Protein AF-A0A2G9Y9W5-F1 (afdb_monomer)

Mean predicted aligned error: 5.83 Å

pLDDT: mean 83.5, std 9.79, range [43.66, 92.81]

Radius of gyration: 14.6 Å; Cα contacts (8 Å, |Δi|>4): 40; chains: 1; bounding box: 36×21×37 Å

Foldseek 3Di:
DPCDLVNLVVLLVVLVVLLVVLVVCLVVDPDPVVNVVSVVSNVVSVVSSVVSVVVSVVVVVVD

Nearest PDB structures (foldseek):
  5l89-assembly3_Z  TM=9.494E-01  e=5.995E+00  Rhodospirillum rubrum
  6suw-assembly3_V  TM=9.670E-01  e=9.269E+00  Rhodospirillum rubrum ATCC 11170
  5l8b-assembly1_E  TM=9.464E-01  e=9.865E+00  Rhodospirillum rubrum

Organism: NCBI:txid1974863

Structure (mmCIF, N/CA/C/O backbone):
data_AF-A0A2G9Y9W5-F1
#
_entry.id   AF-A0A2G9Y9W5-F1
#
loop_
_atom_site.group_PDB
_atom_site.id
_atom_site.type_symbol
_atom_site.label_atom_id
_atom_site.label_alt_id
_atom_site.label_comp_id
_atom_site.label_asym_id
_atom_site.label_entity_id
_atom_site.label_seq_id
_atom_site.pdbx_PDB_ins_code
_atom_site.Cartn_x
_atom_site.Cartn_y
_atom_site.Cartn_z
_atom_site.occupancy
_atom_site.B_iso_or_equiv
_atom_site.auth_seq_id
_atom_site.auth_comp_id
_atom_site.auth_asym_id
_atom_site.auth_atom_id
_atom_site.pdbx_PDB_model_num
ATOM 1 N N . MET A 1 1 ? 19.050 -11.294 -10.308 1.00 43.66 1 MET A N 1
ATOM 2 C CA . MET A 1 1 ? 17.707 -11.343 -10.925 1.00 43.66 1 MET A CA 1
ATOM 3 C C . MET A 1 1 ? 17.396 -9.932 -11.403 1.00 43.66 1 MET A C 1
ATOM 5 O O . MET A 1 1 ? 17.266 -9.054 -10.563 1.00 43.66 1 MET A O 1
ATOM 9 N N . ASN A 1 2 ? 17.440 -9.672 -12.715 1.00 53.78 2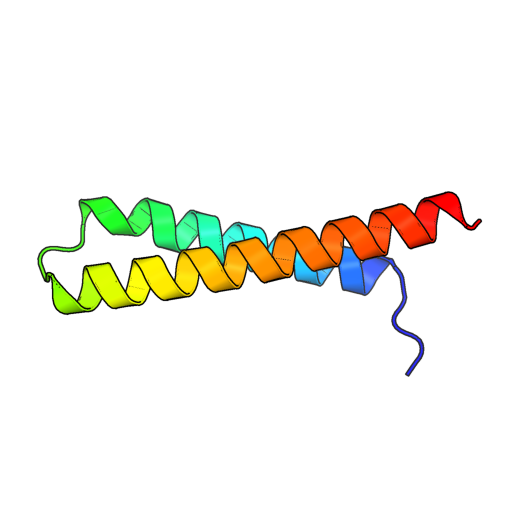 ASN A N 1
ATOM 10 C CA . ASN A 1 2 ? 17.250 -8.319 -13.251 1.00 53.78 2 ASN A CA 1
ATOM 11 C C . ASN A 1 2 ? 15.751 -7.993 -13.185 1.00 53.78 2 ASN A C 1
ATOM 13 O O . ASN A 1 2 ? 14.966 -8.533 -13.965 1.00 53.78 2 ASN A O 1
ATOM 17 N N . ILE A 1 3 ? 15.335 -7.202 -12.196 1.00 61.16 3 ILE A N 1
ATOM 18 C CA . ILE A 1 3 ? 13.929 -6.828 -12.028 1.00 61.16 3 ILE A CA 1
ATOM 19 C C . ILE A 1 3 ? 13.598 -5.831 -13.138 1.00 61.16 3 ILE A C 1
ATOM 21 O O . ILE A 1 3 ? 14.012 -4.678 -13.091 1.00 61.16 3 ILE A O 1
ATOM 25 N N . GLN A 1 4 ? 12.894 -6.298 -14.170 1.00 72.44 4 GLN A N 1
ATOM 26 C CA . GLN A 1 4 ? 12.469 -5.439 -15.274 1.00 72.44 4 GLN A CA 1
ATOM 27 C C . GLN A 1 4 ? 11.422 -4.411 -14.800 1.00 72.44 4 GLN A C 1
ATOM 29 O O . GLN A 1 4 ? 10.608 -4.740 -13.930 1.00 72.44 4 GLN A O 1
ATOM 34 N N . PRO A 1 5 ? 11.378 -3.205 -15.395 1.00 71.50 5 PRO A N 1
ATOM 35 C CA . PRO A 1 5 ? 10.463 -2.128 -14.998 1.00 71.50 5 PRO A CA 1
ATOM 36 C C . PRO A 1 5 ? 8.982 -2.531 -15.030 1.00 71.50 5 PRO A C 1
ATOM 38 O O . PRO A 1 5 ? 8.192 -2.045 -14.219 1.00 71.50 5 PRO A O 1
ATOM 41 N N . TYR A 1 6 ? 8.601 -3.482 -15.893 1.00 82.19 6 TYR A N 1
ATOM 42 C CA . TYR A 1 6 ? 7.239 -4.019 -15.913 1.00 82.19 6 TYR A CA 1
ATOM 43 C C . TYR A 1 6 ? 6.857 -4.707 -14.591 1.00 82.19 6 TYR A C 1
ATOM 45 O O . TYR A 1 6 ? 5.735 -4.538 -14.121 1.00 82.19 6 TYR A O 1
ATOM 53 N N . HIS A 1 7 ? 7.781 -5.429 -13.946 1.00 81.69 7 HIS A N 1
ATOM 54 C CA . HIS A 1 7 ? 7.512 -6.089 -12.666 1.00 81.69 7 HIS A CA 1
ATOM 55 C C . HIS A 1 7 ? 7.280 -5.062 -11.559 1.00 81.69 7 HIS A C 1
ATOM 57 O O . HIS A 1 7 ? 6.372 -5.230 -10.751 1.00 81.69 7 HIS A O 1
ATOM 63 N N . LEU A 1 8 ? 8.060 -3.975 -11.540 1.00 81.06 8 LEU A N 1
ATOM 64 C CA . 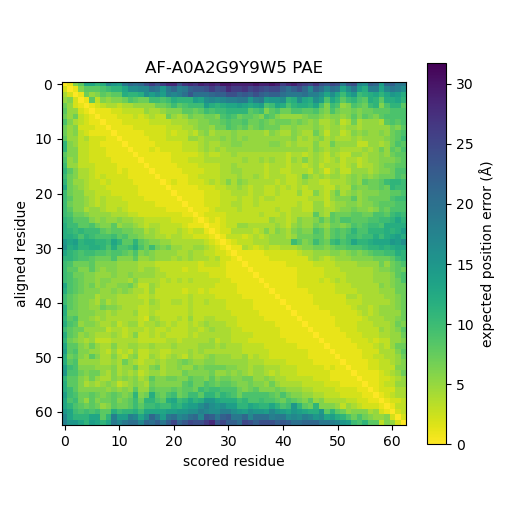LEU A 1 8 ? 7.897 -2.896 -10.561 1.00 81.06 8 LEU A CA 1
ATOM 65 C C . LEU A 1 8 ? 6.514 -2.244 -10.684 1.00 81.06 8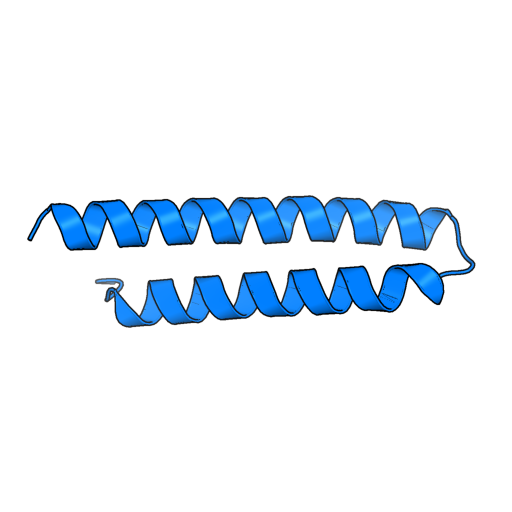 LEU A C 1
ATOM 67 O O . LEU A 1 8 ? 5.855 -2.012 -9.671 1.00 81.06 8 LEU A O 1
ATOM 71 N N . ARG A 1 9 ? 6.043 -2.008 -11.918 1.00 81.31 9 ARG A N 1
ATOM 72 C CA . ARG A 1 9 ? 4.695 -1.474 -12.181 1.00 81.31 9 ARG A CA 1
ATOM 73 C C . ARG A 1 9 ? 3.596 -2.432 -11.714 1.00 81.31 9 ARG A C 1
ATOM 75 O O . ARG A 1 9 ? 2.645 -1.988 -11.074 1.00 81.31 9 ARG A O 1
ATOM 82 N N . VAL A 1 10 ? 3.749 -3.737 -11.963 1.00 84.88 10 VAL A N 1
ATOM 83 C CA . VAL A 1 10 ? 2.810 -4.765 -11.475 1.00 84.88 10 VAL A CA 1
ATOM 84 C C . VAL A 1 10 ? 2.761 -4.777 -9.947 1.00 84.88 10 VAL A C 1
ATOM 86 O O . VAL A 1 10 ? 1.674 -4.725 -9.379 1.00 84.88 10 VAL A O 1
ATOM 89 N N . PHE A 1 11 ? 3.912 -4.767 -9.268 1.00 84.38 11 PHE A N 1
ATOM 90 C CA . PHE A 1 11 ? 3.948 -4.718 -7.805 1.00 84.38 11 PHE A CA 1
ATOM 91 C C . PHE A 1 11 ? 3.296 -3.450 -7.251 1.00 84.38 11 PHE A C 1
ATOM 93 O O . PHE A 1 11 ? 2.489 -3.554 -6.331 1.00 84.38 11 PHE A O 1
ATOM 100 N N . SER A 1 12 ? 3.576 -2.276 -7.830 1.00 85.44 12 SER A N 1
ATOM 101 C CA . SER A 1 12 ? 2.924 -1.022 -7.426 1.00 85.44 12 SER A CA 1
ATOM 102 C C . SER A 1 12 ? 1.398 -1.132 -7.514 1.00 85.44 12 SER A C 1
ATOM 104 O O . SER A 1 12 ? 0.696 -0.889 -6.535 1.00 85.44 12 SER A O 1
ATOM 106 N N . SER A 1 13 ? 0.879 -1.611 -8.650 1.00 86.44 13 SER A N 1
ATOM 107 C CA . SER A 1 13 ? -0.562 -1.795 -8.854 1.00 86.44 13 SER A CA 1
ATOM 108 C C . SER A 1 13 ? -1.184 -2.759 -7.838 1.00 86.44 13 SER A C 1
ATOM 110 O O . SER A 1 13 ? -2.258 -2.479 -7.303 1.00 86.44 13 SER A O 1
ATOM 112 N N . VAL A 1 14 ? -0.502 -3.861 -7.515 1.00 89.75 14 VAL A N 1
ATOM 113 C CA . VAL A 1 14 ? -0.957 -4.818 -6.495 1.00 89.75 14 VAL A CA 1
ATOM 114 C C . VAL A 1 14 ? -1.056 -4.151 -5.121 1.00 89.75 14 VAL A C 1
ATOM 116 O O . VAL A 1 14 ? -2.102 -4.249 -4.481 1.00 89.75 14 VAL A O 1
ATOM 119 N N . PHE A 1 15 ? -0.025 -3.427 -4.674 1.00 86.06 15 PHE A N 1
ATOM 120 C CA . PHE A 1 15 ? -0.053 -2.746 -3.373 1.00 86.06 15 PHE A CA 1
ATOM 121 C C . PHE A 1 15 ? -1.109 -1.636 -3.307 1.00 86.06 15 PHE A C 1
ATOM 123 O O . PHE A 1 15 ? -1.765 -1.471 -2.274 1.00 86.06 15 PHE A O 1
ATOM 130 N N . THR A 1 16 ? -1.332 -0.916 -4.405 1.00 87.56 16 THR A N 1
ATOM 131 C CA . THR A 1 16 ? -2.391 0.096 -4.496 1.00 87.56 16 THR A CA 1
ATOM 132 C C . THR A 1 16 ? -3.781 -0.539 -4.408 1.00 87.56 16 THR A C 1
ATOM 134 O O . THR A 1 16 ? -4.622 -0.059 -3.651 1.00 87.56 16 THR A O 1
ATOM 137 N N . ASN A 1 17 ? -4.020 -1.658 -5.100 1.00 90.06 17 ASN A N 1
ATOM 138 C CA . ASN A 1 17 ? -5.299 -2.377 -5.050 1.00 90.06 17 ASN A CA 1
ATOM 139 C C . ASN A 1 17 ? -5.577 -3.010 -3.679 1.00 90.06 17 ASN A C 1
ATOM 141 O O . ASN A 1 17 ? -6.710 -2.954 -3.193 1.00 90.06 17 ASN A O 1
ATOM 145 N N . ILE A 1 18 ? -4.553 -3.576 -3.028 1.00 87.56 18 ILE A N 1
ATOM 146 C CA . ILE A 1 18 ? -4.664 -4.071 -1.648 1.00 87.56 18 ILE A CA 1
ATOM 147 C C . ILE A 1 18 ? -5.032 -2.911 -0.718 1.00 87.56 18 ILE A C 1
ATOM 149 O O . ILE A 1 18 ? -5.998 -3.017 0.033 1.00 87.56 18 ILE A O 1
ATOM 153 N N . GLY A 1 19 ? -4.327 -1.779 -0.817 1.00 84.81 19 GLY A N 1
ATOM 154 C CA . GLY A 1 19 ? -4.630 -0.579 -0.034 1.00 84.81 19 GLY A CA 1
ATOM 155 C C . GLY A 1 19 ? -6.062 -0.079 -0.244 1.00 84.81 19 GLY A C 1
ATOM 156 O O . GLY A 1 19 ? -6.773 0.160 0.727 1.00 84.81 19 GLY A O 1
ATOM 157 N N . ALA A 1 20 ? -6.518 0.013 -1.496 1.00 87.38 20 ALA A N 1
ATOM 158 C CA . ALA A 1 20 ? -7.876 0.439 -1.831 1.00 87.38 20 ALA A CA 1
ATOM 159 C C . ALA A 1 20 ? -8.939 -0.506 -1.250 1.00 87.38 20 ALA A C 1
ATOM 161 O O . ALA A 1 20 ? -9.920 -0.050 -0.667 1.00 87.38 20 ALA A O 1
ATOM 162 N N . THR A 1 21 ? -8.715 -1.818 -1.341 1.00 89.00 21 THR A N 1
ATOM 163 C CA . THR A 1 21 ? -9.626 -2.823 -0.778 1.00 89.00 21 THR A CA 1
ATOM 164 C C . THR A 1 21 ? -9.714 -2.697 0.742 1.00 89.00 21 THR A C 1
ATOM 166 O O . THR A 1 21 ? -10.811 -2.696 1.290 1.00 89.00 21 THR A O 1
ATOM 169 N N . LEU A 1 22 ? -8.577 -2.514 1.421 1.00 87.25 22 LEU A N 1
ATOM 170 C CA . LEU A 1 22 ? -8.533 -2.317 2.873 1.00 87.25 22 LEU A CA 1
ATOM 171 C C . LEU A 1 22 ? -9.239 -1.023 3.308 1.00 87.25 22 LEU A C 1
ATOM 173 O O . LEU A 1 22 ? -9.863 -0.993 4.362 1.00 87.25 22 LEU A O 1
ATOM 177 N N . ILE A 1 23 ? -9.175 0.045 2.508 1.00 89.69 23 ILE A N 1
ATOM 178 C CA . ILE A 1 23 ? -9.904 1.292 2.792 1.00 89.69 23 ILE A CA 1
ATOM 179 C C . ILE A 1 23 ? -11.416 1.082 2.642 1.00 89.69 23 ILE A C 1
ATOM 181 O O . ILE A 1 23 ? -12.189 1.553 3.475 1.00 89.69 23 ILE A O 1
ATOM 185 N N . LEU A 1 24 ? -11.848 0.348 1.613 1.00 90.44 24 LEU A N 1
ATOM 186 C CA . LEU A 1 24 ? -13.265 0.063 1.372 1.00 90.44 24 LEU A CA 1
ATOM 187 C C . LEU A 1 24 ? -13.891 -0.839 2.443 1.00 90.44 24 LEU A C 1
ATOM 189 O O . LEU A 1 24 ? -15.102 -0.775 2.651 1.00 90.44 24 LEU A O 1
ATOM 193 N N . THR A 1 25 ? -13.098 -1.648 3.150 1.00 87.50 25 THR A N 1
ATOM 194 C CA . THR A 1 25 ? -13.597 -2.480 4.253 1.00 87.50 25 THR A CA 1
ATOM 195 C C . THR A 1 25 ? -13.715 -1.718 5.576 1.0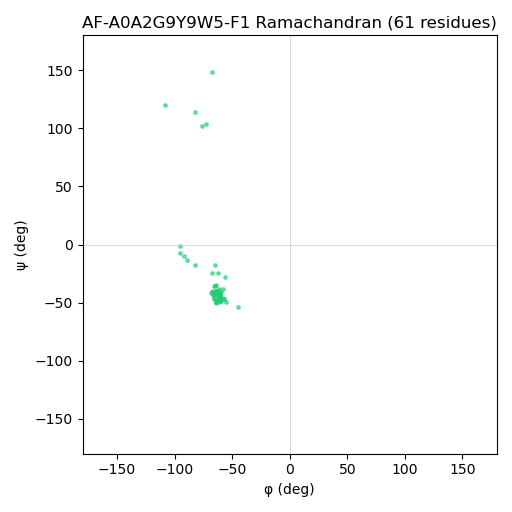0 87.50 25 THR A C 1
ATOM 197 O O . THR A 1 25 ? -14.498 -2.1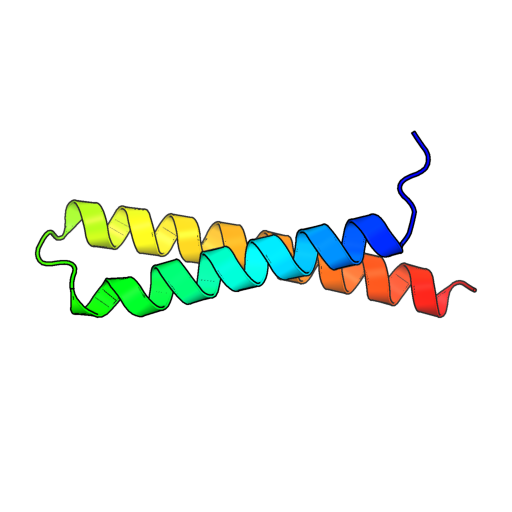50 6.421 1.00 87.50 25 THR A O 1
ATOM 200 N N . ILE A 1 26 ? -13.060 -0.557 5.751 1.00 86.94 26 ILE A N 1
ATOM 201 C CA . ILE A 1 26 ? -13.152 0.294 6.960 1.00 86.94 26 ILE A CA 1
ATOM 202 C C . ILE A 1 26 ? -14.591 0.493 7.470 1.00 86.94 26 ILE A C 1
ATOM 204 O O . ILE A 1 26 ? -14.827 0.196 8.641 1.00 86.94 26 ILE A O 1
ATOM 208 N N . PRO A 1 27 ? -15.569 0.946 6.655 1.00 81.56 27 PRO A N 1
ATOM 209 C CA . PRO A 1 27 ? -16.929 1.201 7.141 1.00 81.56 27 PRO A CA 1
ATOM 210 C C . PRO A 1 27 ? -17.666 -0.062 7.607 1.00 81.56 27 PRO A C 1
ATOM 212 O O . PRO A 1 27 ? -18.656 0.042 8.324 1.00 81.56 27 PRO A O 1
ATOM 215 N N . THR A 1 28 ? -17.202 -1.251 7.212 1.00 88.56 28 THR A N 1
ATOM 216 C CA . THR A 1 28 ? -17.801 -2.533 7.618 1.00 88.56 28 THR A CA 1
ATOM 217 C C . THR A 1 28 ? -17.173 -3.116 8.885 1.00 88.56 28 THR A C 1
ATOM 219 O O . THR A 1 28 ? -17.706 -4.070 9.452 1.00 88.56 28 THR A O 1
ATOM 222 N N . ILE A 1 29 ? -16.055 -2.551 9.357 1.00 88.44 29 ILE A N 1
ATOM 223 C CA . ILE A 1 29 ? -15.353 -3.044 10.540 1.00 88.44 29 ILE A CA 1
ATOM 224 C C . ILE A 1 29 ? -16.027 -2.501 11.799 1.00 88.44 29 ILE A C 1
ATOM 226 O O . ILE A 1 29 ? -15.965 -1.320 12.123 1.00 88.44 29 ILE A O 1
ATOM 230 N N . ASN A 1 30 ? -16.615 -3.413 12.560 1.00 86.69 30 ASN A N 1
ATOM 231 C CA . ASN A 1 30 ? -17.253 -3.157 13.849 1.00 86.69 30 ASN A CA 1
ATOM 232 C C . ASN A 1 30 ? -16.330 -3.421 15.057 1.00 86.69 30 ASN A C 1
ATOM 234 O O . ASN A 1 30 ? -16.695 -3.111 16.188 1.00 86.69 30 ASN A O 1
ATOM 238 N N . ASN A 1 31 ? -15.135 -3.981 14.839 1.00 91.81 31 ASN A N 1
ATOM 239 C CA . ASN A 1 31 ? -14.172 -4.308 15.890 1.00 91.81 31 ASN A CA 1
ATOM 240 C C . ASN A 1 31 ? -12.968 -3.353 15.863 1.00 91.81 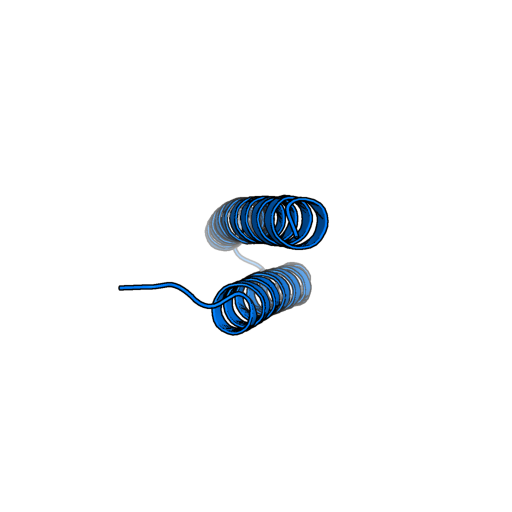31 ASN A C 1
ATOM 242 O O . ASN A 1 31 ? -12.213 -3.315 14.890 1.00 91.81 31 ASN A O 1
ATOM 246 N N . LEU A 1 32 ? -12.749 -2.633 16.969 1.00 88.44 32 LEU A N 1
ATOM 247 C CA . LEU A 1 32 ? -11.678 -1.642 17.112 1.00 88.44 32 LEU A CA 1
ATOM 248 C C . LEU A 1 32 ? -10.272 -2.232 16.885 1.00 88.44 32 LEU A C 1
ATOM 250 O O . LEU A 1 32 ? -9.436 -1.595 16.250 1.00 88.44 32 LEU A O 1
ATOM 254 N N . ILE A 1 33 ? -10.008 -3.458 17.349 1.00 91.81 33 ILE A N 1
ATOM 255 C CA . ILE A 1 33 ? -8.699 -4.111 17.171 1.00 91.81 33 ILE A CA 1
ATOM 256 C C . ILE A 1 33 ? -8.460 -4.408 15.684 1.00 91.81 33 ILE A C 1
ATOM 258 O O . ILE A 1 33 ? -7.383 -4.133 15.156 1.00 91.81 33 ILE A O 1
ATOM 262 N N . VAL A 1 34 ? -9.484 -4.913 14.988 1.00 90.25 34 VAL A N 1
ATOM 263 C CA . VAL A 1 34 ? -9.430 -5.206 13.545 1.00 90.25 34 VAL A CA 1
ATOM 264 C C . VAL A 1 34 ? -9.263 -3.923 12.729 1.00 90.25 34 VAL A C 1
ATOM 266 O O . VAL A 1 34 ? -8.544 -3.922 11.729 1.00 90.25 34 VAL A O 1
ATOM 269 N N . LEU A 1 35 ? -9.880 -2.824 13.170 1.00 89.94 35 LEU A N 1
ATOM 270 C CA . LEU A 1 35 ? -9.733 -1.512 12.546 1.00 89.94 35 LEU A CA 1
ATOM 271 C C . LEU A 1 35 ? -8.287 -1.014 12.653 1.00 89.94 35 LEU A C 1
ATOM 273 O O . LEU A 1 35 ? -7.701 -0.630 11.645 1.00 89.94 35 LEU A O 1
ATOM 277 N N . ILE A 1 36 ? -7.685 -1.083 13.844 1.00 92.00 36 ILE A N 1
ATOM 278 C CA . ILE A 1 36 ? -6.287 -0.678 14.063 1.00 92.00 36 ILE A CA 1
ATOM 279 C C . ILE A 1 36 ? -5.335 -1.504 13.189 1.00 92.00 36 ILE A C 1
ATOM 281 O O . ILE A 1 36 ? -4.467 -0.938 12.524 1.00 92.00 36 ILE A O 1
ATOM 285 N N . PHE A 1 37 ? -5.520 -2.826 13.124 1.00 90.94 37 PHE A N 1
ATOM 286 C CA . PHE A 1 37 ? -4.716 -3.685 12.250 1.00 90.94 37 PHE A CA 1
ATOM 287 C C . PHE A 1 37 ? -4.866 -3.322 10.767 1.00 90.94 37 PHE A C 1
ATOM 289 O O . PHE A 1 37 ? -3.861 -3.234 10.060 1.00 90.94 37 PHE A O 1
ATOM 296 N N . ASN A 1 38 ? -6.090 -3.061 10.295 1.00 89.25 38 ASN A N 1
ATOM 297 C CA . ASN A 1 38 ? -6.320 -2.628 8.915 1.00 89.25 38 ASN A CA 1
ATOM 298 C C . ASN A 1 38 ? -5.629 -1.297 8.611 1.00 89.25 38 ASN A C 1
ATOM 300 O O . ASN A 1 38 ? -4.987 -1.174 7.573 1.00 89.25 38 ASN A O 1
ATOM 304 N N . LEU A 1 39 ? -5.691 -0.325 9.524 1.00 89.50 39 LEU A N 1
ATOM 305 C CA . LEU A 1 39 ? -5.017 0.964 9.353 1.00 89.50 39 LEU A CA 1
ATOM 306 C C . LEU A 1 39 ? -3.495 0.806 9.241 1.00 89.50 39 LEU A C 1
ATOM 308 O O . LEU A 1 39 ? -2.881 1.418 8.368 1.00 89.50 39 LEU A O 1
A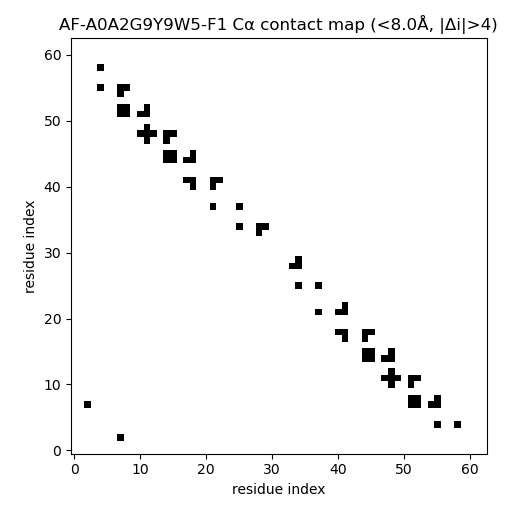TOM 312 N N . ILE A 1 40 ? -2.885 -0.059 10.059 1.00 92.81 40 ILE A N 1
ATOM 313 C CA . ILE A 1 40 ? -1.450 -0.372 9.959 1.00 92.81 40 ILE A CA 1
ATOM 314 C C . ILE A 1 40 ? -1.129 -0.979 8.586 1.00 92.81 40 ILE A C 1
ATOM 316 O O . ILE A 1 40 ? -0.183 -0.546 7.925 1.00 92.81 40 ILE A O 1
ATOM 320 N N . LEU A 1 41 ? -1.931 -1.944 8.126 1.00 89.44 41 LEU A N 1
ATOM 321 C CA . LEU A 1 41 ? -1.745 -2.579 6.818 1.00 89.44 41 LEU A CA 1
ATOM 322 C C . LEU A 1 41 ? -1.903 -1.584 5.660 1.00 89.44 41 LEU A C 1
ATOM 324 O O . LEU A 1 41 ? -1.102 -1.620 4.726 1.00 89.44 41 LEU A O 1
ATOM 328 N N . ILE A 1 42 ? -2.865 -0.660 5.738 1.00 89.31 42 ILE A N 1
ATOM 329 C CA . ILE A 1 42 ? -3.051 0.414 4.752 1.00 89.31 42 ILE A CA 1
ATOM 330 C C . ILE A 1 42 ? -1.796 1.285 4.668 1.00 89.31 42 ILE A C 1
ATOM 332 O O . ILE A 1 42 ? -1.284 1.513 3.572 1.00 89.31 42 ILE A O 1
ATOM 336 N N . ILE A 1 43 ? -1.261 1.734 5.810 1.00 90.69 43 ILE A N 1
ATOM 337 C CA . ILE A 1 43 ? -0.060 2.583 5.859 1.00 90.69 43 ILE A CA 1
ATOM 338 C C . ILE A 1 43 ? 1.147 1.861 5.249 1.00 90.69 43 ILE A C 1
ATOM 340 O O . ILE A 1 43 ? 1.899 2.457 4.470 1.00 90.69 43 ILE A O 1
ATOM 344 N N . ILE A 1 44 ? 1.333 0.578 5.573 1.00 91.00 44 ILE A N 1
ATOM 345 C CA . ILE A 1 44 ? 2.425 -0.241 5.032 1.00 91.00 44 ILE A CA 1
ATOM 346 C C . ILE A 1 44 ? 2.271 -0.401 3.515 1.00 91.00 44 ILE A C 1
ATOM 348 O O . ILE A 1 44 ? 3.225 -0.141 2.778 1.00 91.00 44 ILE A O 1
ATOM 352 N N . SER A 1 45 ? 1.076 -0.773 3.047 1.00 87.88 45 SER A N 1
ATOM 353 C CA . SER A 1 45 ? 0.792 -0.980 1.622 1.00 87.88 45 SER A CA 1
ATOM 354 C C . SER A 1 45 ? 1.014 0.299 0.816 1.00 87.88 45 SER A C 1
ATOM 356 O O . SER A 1 45 ? 1.692 0.280 -0.211 1.00 87.88 45 SER A O 1
ATOM 358 N N . LEU A 1 46 ? 0.531 1.436 1.324 1.00 87.25 46 LEU A N 1
ATOM 359 C CA . LEU A 1 46 ? 0.711 2.738 0.688 1.00 87.25 46 LEU A CA 1
ATOM 360 C C . LEU A 1 46 ? 2.190 3.151 0.648 1.00 87.25 46 LEU A C 1
ATOM 362 O O . LEU A 1 46 ? 2.681 3.612 -0.379 1.00 87.25 46 LEU A O 1
ATOM 366 N N . SER A 1 47 ? 2.930 2.933 1.738 1.00 90.62 47 SER A N 1
ATOM 367 C CA . SER A 1 47 ? 4.365 3.238 1.800 1.00 90.62 47 SER A CA 1
ATOM 368 C C . SER A 1 47 ? 5.178 2.422 0.789 1.00 90.62 47 SER A C 1
ATOM 370 O O . SER A 1 47 ? 6.112 2.944 0.178 1.00 90.62 47 SER A O 1
ATOM 372 N N . LEU A 1 48 ? 4.836 1.144 0.606 1.00 87.19 48 LEU A N 1
ATOM 373 C CA . LEU A 1 48 ? 5.452 0.268 -0.394 1.00 87.19 48 LEU A CA 1
ATOM 374 C C . LEU A 1 48 ? 5.130 0.731 -1.817 1.00 87.19 48 LEU A C 1
ATOM 376 O O . LEU A 1 48 ? 6.054 0.869 -2.618 1.00 87.19 48 LEU A O 1
ATOM 380 N N . ALA A 1 49 ? 3.860 1.033 -2.105 1.00 85.31 49 ALA A N 1
ATOM 381 C CA . ALA A 1 49 ? 3.429 1.544 -3.405 1.00 85.31 49 ALA A CA 1
ATOM 382 C C . ALA A 1 49 ? 4.176 2.836 -3.782 1.00 85.31 49 ALA A C 1
ATOM 384 O O . ALA A 1 49 ? 4.765 2.916 -4.856 1.00 85.31 49 ALA A O 1
ATOM 385 N N . LEU A 1 50 ? 4.276 3.800 -2.860 1.00 86.94 50 LEU A N 1
ATOM 386 C CA . LEU A 1 50 ? 5.004 5.055 -3.087 1.00 86.94 50 LEU A CA 1
ATOM 387 C C . LEU A 1 50 ? 6.505 4.840 -3.334 1.00 86.94 50 LEU A C 1
ATOM 389 O O . LEU A 1 50 ? 7.097 5.496 -4.192 1.00 86.94 50 LEU A O 1
ATOM 393 N N . LYS A 1 51 ? 7.146 3.918 -2.603 1.00 88.06 51 LYS A N 1
ATOM 394 C CA . LYS A 1 51 ? 8.560 3.572 -2.837 1.00 88.06 51 LYS A CA 1
ATOM 395 C C . LYS A 1 51 ? 8.764 2.930 -4.209 1.00 88.06 51 LYS A C 1
ATOM 397 O O . LYS A 1 51 ? 9.753 3.239 -4.872 1.00 88.06 51 LYS A O 1
ATOM 402 N N . LEU A 1 52 ? 7.840 2.067 -4.629 1.00 85.38 52 LEU A N 1
ATOM 403 C CA . LEU A 1 52 ? 7.851 1.432 -5.946 1.00 85.38 52 LEU A CA 1
ATOM 404 C C . LEU A 1 52 ? 7.653 2.454 -7.064 1.00 85.38 52 LEU A C 1
ATOM 406 O O . LEU A 1 52 ? 8.437 2.459 -8.008 1.00 85.38 52 LEU A O 1
ATOM 410 N N . GLU A 1 53 ? 6.685 3.362 -6.939 1.00 83.94 53 GLU A N 1
ATOM 411 C CA . GLU A 1 53 ? 6.494 4.441 -7.913 1.00 83.94 53 GLU A CA 1
ATOM 412 C C . GLU A 1 53 ? 7.714 5.348 -8.018 1.00 83.94 53 GLU A C 1
ATOM 414 O O . GLU A 1 53 ? 8.158 5.656 -9.121 1.00 83.94 53 GLU A O 1
ATOM 419 N N . LYS A 1 54 ? 8.324 5.710 -6.885 1.00 84.88 54 LYS A N 1
ATOM 420 C CA . LYS A 1 54 ? 9.563 6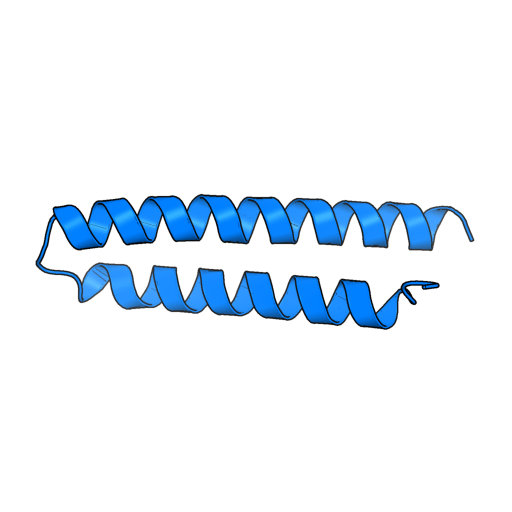.489 -6.892 1.00 84.88 54 LYS A CA 1
ATOM 421 C C . LYS A 1 54 ? 10.700 5.743 -7.596 1.00 84.88 54 LYS A C 1
ATOM 423 O O . LYS A 1 54 ? 11.446 6.359 -8.349 1.00 84.88 54 LYS A O 1
ATOM 428 N N . ALA A 1 55 ? 10.825 4.431 -7.385 1.00 82.44 55 ALA A N 1
ATOM 429 C CA . ALA A 1 55 ? 11.824 3.609 -8.066 1.00 82.44 55 ALA A CA 1
ATOM 430 C C . ALA A 1 55 ? 11.580 3.536 -9.584 1.00 82.44 55 ALA A C 1
ATOM 432 O O . ALA A 1 55 ? 12.530 3.655 -10.354 1.00 82.44 55 ALA A O 1
ATOM 433 N N . ILE A 1 56 ? 10.319 3.402 -10.012 1.00 82.81 56 ILE A N 1
ATOM 434 C CA . ILE A 1 56 ? 9.928 3.436 -11.430 1.00 82.81 56 ILE A CA 1
ATOM 435 C C . ILE A 1 56 ? 10.254 4.802 -12.035 1.00 82.81 56 ILE A C 1
ATOM 437 O O . ILE A 1 56 ? 10.880 4.861 -13.087 1.00 82.81 56 ILE A O 1
ATOM 441 N N . PHE A 1 57 ? 9.894 5.893 -11.356 1.00 82.12 57 PHE A N 1
ATOM 442 C CA . PHE A 1 57 ? 10.165 7.253 -11.819 1.00 82.12 57 PHE A CA 1
ATOM 443 C C . PHE A 1 57 ? 11.666 7.522 -11.970 1.00 82.12 57 PHE A C 1
ATOM 445 O O . PHE A 1 57 ? 12.097 8.087 -12.971 1.00 82.12 57 PHE A O 1
ATOM 452 N N . THR A 1 58 ? 12.484 7.099 -11.001 1.00 80.38 58 THR A N 1
ATOM 453 C CA . THR A 1 58 ? 13.944 7.214 -11.109 1.00 80.38 58 THR A CA 1
ATOM 454 C C . THR A 1 58 ? 14.484 6.389 -12.276 1.00 80.38 58 THR A C 1
ATOM 456 O O . THR A 1 58 ? 15.363 6.870 -12.987 1.00 80.38 58 THR A O 1
ATOM 459 N N . TYR A 1 59 ? 13.965 5.180 -12.500 1.00 75.56 59 TYR A N 1
ATOM 460 C CA . TYR A 1 59 ? 14.378 4.336 -13.620 1.00 75.56 59 TYR A CA 1
ATOM 461 C C . TYR A 1 59 ? 14.033 4.975 -14.975 1.00 75.56 59 TYR A C 1
ATOM 463 O O . TYR A 1 59 ? 14.929 5.138 -15.795 1.00 75.56 59 TYR A O 1
ATOM 471 N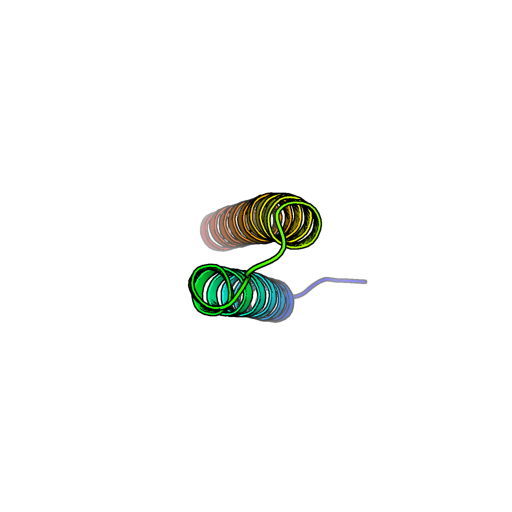 N . ASP A 1 60 ? 12.787 5.420 -15.172 1.00 73.06 60 ASP A N 1
ATOM 472 C CA . ASP A 1 60 ? 12.325 6.059 -16.418 1.00 73.06 60 ASP A CA 1
ATOM 473 C C . ASP A 1 60 ? 13.063 7.373 -16.726 1.00 73.06 60 ASP A C 1
ATOM 475 O O . ASP A 1 60 ? 13.131 7.775 -17.878 1.00 73.06 60 ASP A O 1
ATOM 479 N N . ARG A 1 61 ? 13.616 8.059 -15.715 1.00 72.94 61 ARG A N 1
ATOM 480 C CA . ARG A 1 61 ? 14.374 9.310 -15.899 1.00 72.94 61 ARG A CA 1
ATOM 481 C C . ARG A 1 61 ? 15.874 9.106 -16.135 1.00 72.94 61 ARG A C 1
ATOM 483 O O . ARG A 1 61 ? 16.569 10.067 -16.451 1.00 72.94 61 ARG A O 1
ATOM 490 N N . SER A 1 62 ? 16.383 7.900 -15.888 1.00 63.72 62 SER A N 1
ATOM 491 C CA . SER A 1 62 ? 17.810 7.562 -16.026 1.00 63.72 62 SER A CA 1
ATOM 492 C C . SER A 1 62 ? 18.149 6.941 -17.389 1.00 63.72 62 SER A C 1
ATOM 494 O O . SER A 1 62 ? 19.314 6.632 -17.634 1.00 63.72 62 SER A O 1
ATOM 496 N N . TYR A 1 63 ? 17.142 6.761 -18.246 1.00 53.88 63 TYR A N 1
ATOM 497 C CA . TYR A 1 63 ? 17.207 6.272 -19.624 1.00 53.88 63 TYR A CA 1
ATOM 498 C C . TYR A 1 63 ? 16.510 7.268 -20.556 1.00 53.88 63 TYR A C 1
ATOM 500 O O . TYR A 1 63 ? 16.808 7.218 -21.769 1.00 53.88 63 TYR A O 1
#

Secondary structure (DSSP, 8-state):
----HHHHHHHHHHHHHHHHHHHHHGGG---HHHHHHHHHHHHHHHHHHHHHHHHHHHHHH--

Solvent-accessible surface area (backbone atoms only — not comparable to full-atom values): 3533 Å² total; per-residue (Å²): 132,88,82,49,70,68,57,48,53,52,52,24,52,51,27,47,52,53,27,51,53,51,58,70,45,52,88,74,56,87,47,70,70,61,45,53,53,45,53,54,50,32,54,53,26,48,54,50,23,54,52,36,51,52,51,50,53,54,52,67,70,74,109

Sequence (63 aa):
MNIQPYHLRVFSSVFTNIGATLILTIPTINNLIVLIFNLILIIISLSLALKLEKAIFTYDRSY